Protein AF-A0A9D5XNF2-F1 (afdb_monomer_lite)

Radius of gyration: 24.92 Å; chains: 1; bounding box: 62×57×55 Å

Foldseek 3Di:
DDDDPDDFDQWDKDWDWDADPVRDIDTDIDTHHRDFLVRVQVVVLVVVLVVQVVVLVVVVVVVVVVVVVPPDDDDDPDDRDDRDDDDPVVSVVVLVVVLLVLLVLVCVLCVPPPPPPCSDSVVSSVVCRNPPCVSVVVVVVSVCVVVVVPDPPPPDDD

Secondary structure (DSSP, 8-state):
--------PPPEEEEEEEE-TTS-EEEEEEEEPP--HHHHHHHHHHHHHHHHHHHHHHHHHHHHHHHHH--SS-PPPPPPPPPP---HHHHHHHHHHHHHHHHHHHHHHGGGS---TT--HHHHHHHHHHSTTHHHHHHHHHHHHHTT---TT-S---

Structure (mmCIF, N/CA/C/O backbone):
data_AF-A0A9D5XNF2-F1
#
_entry.id   AF-A0A9D5XNF2-F1
#
loop_
_atom_site.group_PDB
_atom_site.id
_atom_site.type_symbol
_atom_site.label_atom_id
_atom_site.label_alt_id
_atom_site.label_comp_id
_atom_site.label_asym_id
_atom_site.label_entity_id
_atom_site.label_seq_id
_atom_site.pdbx_PDB_ins_code
_atom_site.Cartn_x
_atom_site.Cartn_y
_atom_site.Cartn_z
_atom_site.occupancy
_atom_site.B_iso_or_equiv
_atom_site.auth_seq_id
_atom_site.auth_comp_id
_atom_site.auth_asym_id
_atom_site.auth_atom_id
_atom_site.pdbx_PDB_model_num
ATOM 1 N N . MET A 1 1 ? -20.572 14.372 -12.232 1.00 41.44 1 MET A N 1
ATOM 2 C CA . MET A 1 1 ? -19.533 13.803 -13.150 1.00 41.44 1 MET A CA 1
ATOM 3 C C . MET A 1 1 ? -19.604 12.291 -12.980 1.00 41.44 1 MET A C 1
ATOM 5 O O . MET A 1 1 ? -19.252 11.824 -11.911 1.00 41.44 1 MET A O 1
ATOM 9 N N . LYS A 1 2 ? -20.154 11.537 -13.946 1.00 34.25 2 LYS A N 1
ATOM 10 C CA . LYS A 1 2 ? -20.474 10.108 -13.741 1.00 34.25 2 LYS A CA 1
ATOM 11 C C . LYS A 1 2 ? -19.208 9.282 -13.517 1.00 34.25 2 LYS A C 1
ATOM 13 O O . LYS A 1 2 ? -18.359 9.221 -14.409 1.00 34.25 2 LYS A O 1
ATOM 18 N N . LEU A 1 3 ? -19.116 8.620 -12.365 1.00 42.22 3 LEU A N 1
ATOM 19 C CA . LEU A 1 3 ? -18.112 7.588 -12.114 1.00 42.22 3 LEU A CA 1
ATOM 20 C C . LEU A 1 3 ? -18.419 6.414 -13.050 1.00 42.22 3 LEU A C 1
ATOM 22 O O . LEU A 1 3 ? -19.342 5.633 -12.829 1.00 42.22 3 LEU A O 1
ATOM 26 N N . THR A 1 4 ? -17.678 6.326 -14.153 1.00 49.31 4 THR A N 1
ATOM 27 C CA . THR A 1 4 ? -17.686 5.135 -15.003 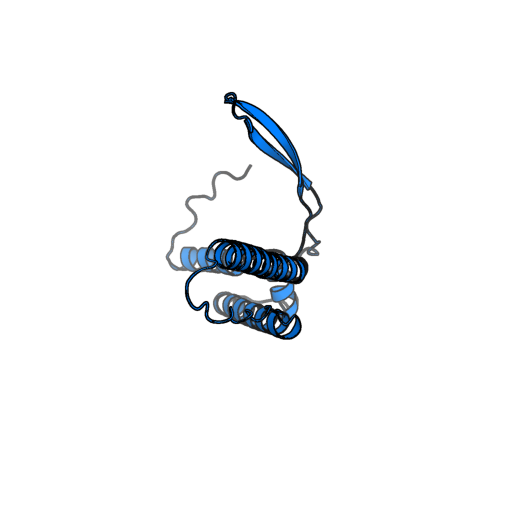1.00 49.31 4 THR A CA 1
ATOM 28 C C . THR A 1 4 ? -17.289 3.946 -14.137 1.00 49.31 4 THR A C 1
ATOM 30 O O . THR A 1 4 ? -16.375 4.052 -13.323 1.00 49.31 4 THR A O 1
ATOM 33 N N . THR A 1 5 ? -18.019 2.837 -14.267 1.00 51.19 5 THR A N 1
ATOM 34 C CA . THR A 1 5 ? -17.804 1.601 -13.505 1.00 51.19 5 THR A CA 1
ATOM 35 C C . THR A 1 5 ? -16.320 1.258 -13.445 1.00 51.19 5 THR A C 1
ATOM 37 O O . THR A 1 5 ? -15.719 0.901 -14.458 1.00 51.19 5 THR A O 1
ATOM 40 N N . LEU A 1 6 ? -15.737 1.407 -12.256 1.00 57.34 6 LEU A N 1
ATOM 41 C CA . LEU A 1 6 ? -14.328 1.159 -11.999 1.00 57.34 6 LEU A CA 1
ATOM 42 C C . LEU A 1 6 ? -14.085 -0.352 -12.044 1.00 57.34 6 LEU A C 1
ATOM 44 O O . LEU A 1 6 ? -14.524 -1.098 -11.171 1.00 57.34 6 LEU A O 1
ATOM 48 N N . THR A 1 7 ? -13.418 -0.818 -13.095 1.00 61.84 7 THR A N 1
ATOM 49 C CA . THR A 1 7 ? -13.057 -2.228 -13.256 1.00 61.84 7 THR A CA 1
ATOM 50 C C . THR A 1 7 ? -11.622 -2.467 -12.812 1.00 61.84 7 THR A C 1
ATOM 52 O O . THR A 1 7 ? -10.731 -1.679 -13.129 1.00 61.84 7 THR A O 1
ATOM 55 N N . LYS A 1 8 ? -11.388 -3.598 -12.135 1.00 66.19 8 LYS A N 1
ATOM 56 C CA . LYS A 1 8 ? -10.050 -4.098 -11.786 1.00 66.19 8 LYS A CA 1
ATOM 57 C C . LYS A 1 8 ? -9.097 -3.997 -12.996 1.00 66.19 8 LYS A C 1
ATOM 59 O O . LYS A 1 8 ? -9.521 -4.357 -14.097 1.00 66.19 8 LYS A O 1
ATOM 64 N N . PRO A 1 9 ? -7.826 -3.575 -12.813 1.00 66.94 9 PRO A N 1
ATOM 65 C CA . PRO A 1 9 ? -6.874 -3.525 -13.916 1.00 66.94 9 PRO A CA 1
ATOM 66 C C . PRO A 1 9 ? -6.754 -4.904 -14.572 1.00 66.94 9 PRO A C 1
ATOM 68 O O . PRO A 1 9 ? -6.591 -5.912 -13.878 1.00 66.94 9 PRO A O 1
ATOM 71 N N . ALA A 1 10 ? -6.856 -4.958 -15.899 1.00 75.31 10 ALA A N 1
ATOM 72 C CA . ALA A 1 10 ? -6.644 -6.194 -16.641 1.00 75.31 10 ALA A CA 1
ATOM 73 C C . ALA A 1 10 ? -5.173 -6.622 -16.550 1.00 75.31 10 ALA A C 1
ATOM 75 O O . ALA A 1 10 ? -4.277 -5.790 -16.405 1.00 75.31 10 ALA A O 1
ATOM 76 N N . ASN A 1 11 ? -4.918 -7.927 -16.652 1.00 84.31 11 ASN A N 1
ATOM 77 C CA . ASN A 1 11 ? -3.551 -8.415 -16.797 1.00 84.31 11 ASN A CA 1
ATOM 78 C C . ASN A 1 11 ? -2.990 -7.923 -18.133 1.00 84.31 11 ASN A C 1
ATOM 80 O O . ASN A 1 11 ? -3.687 -7.986 -19.147 1.00 84.31 11 ASN A O 1
ATOM 84 N N . PHE A 1 12 ? -1.739 -7.476 -18.144 1.00 80.25 12 PHE A N 1
ATOM 85 C CA . PHE A 1 12 ? -1.091 -6.995 -19.359 1.00 80.25 12 PHE A CA 1
ATOM 86 C C . PHE A 1 12 ? 0.331 -7.551 -19.479 1.00 80.25 12 PHE A C 1
ATOM 88 O O . PHE A 1 12 ? 1.005 -7.754 -18.465 1.00 80.25 12 PHE A O 1
ATOM 95 N N . PRO A 1 13 ? 0.798 -7.844 -20.703 1.00 80.94 13 PRO A N 1
ATOM 96 C CA . PRO A 1 13 ? 2.186 -8.213 -20.919 1.00 80.94 13 PRO A CA 1
ATOM 97 C C . PRO A 1 13 ? 3.084 -6.996 -20.665 1.00 80.94 13 PRO A C 1
ATOM 99 O O . PRO A 1 13 ? 2.799 -5.892 -21.126 1.00 80.94 13 PRO A O 1
ATOM 102 N N . LEU A 1 14 ? 4.167 -7.205 -19.925 1.00 85.81 14 LEU A N 1
ATOM 103 C CA . LEU A 1 14 ? 5.210 -6.224 -19.673 1.00 85.81 14 LEU A CA 1
ATOM 104 C C . LEU A 1 14 ? 6.536 -6.796 -20.158 1.00 85.81 14 LEU A C 1
ATOM 106 O O . LEU A 1 14 ? 6.993 -7.827 -19.674 1.00 85.81 14 LEU A O 1
ATOM 110 N N . GLU A 1 15 ? 7.168 -6.106 -21.092 1.00 86.81 15 GLU A N 1
ATOM 111 C CA . GLU A 1 15 ? 8.492 -6.464 -21.580 1.00 86.81 15 GLU A CA 1
ATOM 112 C C . GLU A 1 15 ? 9.535 -5.620 -20.857 1.00 86.81 15 GLU A C 1
ATOM 114 O O . GLU A 1 15 ? 9.531 -4.391 -20.950 1.00 86.81 15 GLU A O 1
ATOM 119 N N . ILE A 1 16 ? 10.426 -6.278 -20.114 1.00 84.50 16 ILE A N 1
ATOM 120 C CA . ILE A 1 16 ? 11.543 -5.603 -19.452 1.00 84.50 16 ILE A CA 1
ATOM 121 C C . ILE A 1 16 ? 12.795 -5.872 -20.270 1.00 84.50 16 ILE A C 1
ATOM 123 O O . ILE A 1 16 ? 13.205 -7.022 -20.447 1.00 84.50 16 ILE A O 1
ATOM 127 N N . LYS A 1 17 ? 13.406 -4.796 -20.760 1.00 86.25 17 LYS A N 1
ATOM 128 C CA . LYS A 1 17 ? 14.700 -4.854 -21.433 1.00 86.25 17 LYS A CA 1
ATOM 129 C C . LYS A 1 17 ? 15.806 -4.780 -20.394 1.00 86.25 17 LYS A C 1
ATOM 131 O O . LYS A 1 17 ? 15.809 -3.896 -19.538 1.00 86.25 17 LYS A O 1
ATOM 136 N N . THR A 1 18 ? 16.720 -5.735 -20.449 1.00 87.44 18 THR A N 1
ATOM 137 C CA . THR A 1 18 ? 17.858 -5.842 -19.534 1.00 87.44 18 THR A CA 1
ATOM 138 C C . THR A 1 18 ? 19.110 -6.160 -20.339 1.00 87.44 18 THR A C 1
ATOM 140 O O . THR A 1 18 ? 19.004 -6.650 -21.458 1.00 87.44 18 THR A O 1
ATOM 143 N N . HIS A 1 19 ? 20.293 -5.909 -19.787 1.00 89.62 19 HIS A N 1
ATOM 144 C CA . HIS A 1 19 ? 21.540 -6.351 -20.406 1.00 89.62 19 HIS A CA 1
ATOM 145 C C . HIS A 1 19 ? 22.057 -7.607 -19.706 1.00 89.62 19 HIS A C 1
ATOM 147 O O . HIS A 1 19 ? 22.029 -7.693 -18.475 1.00 89.62 19 HIS A O 1
ATOM 153 N N . ASN A 1 20 ? 22.529 -8.582 -20.482 1.00 85.56 20 ASN A N 1
ATOM 154 C CA . ASN A 1 20 ? 23.242 -9.734 -19.936 1.00 85.56 20 ASN A CA 1
ATOM 155 C C . ASN A 1 20 ? 24.668 -9.329 -19.491 1.00 85.56 20 ASN A C 1
ATOM 157 O O . ASN A 1 20 ? 25.129 -8.214 -19.736 1.00 85.56 20 ASN A O 1
ATOM 161 N N . LEU A 1 21 ? 25.400 -10.249 -18.853 1.00 86.12 21 LEU A N 1
ATOM 162 C CA . LEU A 1 21 ? 26.787 -10.008 -18.417 1.00 86.12 21 LEU A CA 1
ATOM 163 C C . LEU A 1 21 ? 27.771 -9.771 -19.581 1.00 86.12 21 LEU A C 1
ATOM 165 O O . LEU A 1 21 ? 28.879 -9.294 -19.353 1.00 86.12 21 LEU A O 1
ATOM 169 N N . SER A 1 22 ? 27.372 -10.100 -20.810 1.00 85.25 22 SER A N 1
ATOM 170 C CA . SER A 1 22 ? 28.129 -9.875 -22.045 1.00 85.25 22 SER A CA 1
ATOM 171 C C . SER A 1 22 ? 27.818 -8.521 -22.702 1.00 85.25 22 SER A C 1
ATOM 173 O O . SER A 1 22 ? 28.497 -8.151 -23.654 1.00 85.25 22 SER A O 1
ATOM 175 N N . GLY A 1 23 ? 26.847 -7.762 -22.175 1.00 82.25 23 GLY A N 1
ATOM 176 C CA . GLY A 1 23 ? 26.417 -6.459 -22.689 1.00 82.25 23 GLY A CA 1
ATOM 177 C C . GLY A 1 23 ? 25.272 -6.508 -23.707 1.00 82.25 23 GLY A C 1
ATOM 178 O O . GLY A 1 23 ? 24.760 -5.453 -24.083 1.00 82.25 23 GLY A O 1
ATOM 179 N N . ASP A 1 24 ? 24.819 -7.694 -24.117 1.00 89.00 24 ASP A N 1
ATOM 180 C CA . ASP A 1 24 ? 23.724 -7.832 -25.078 1.00 89.00 24 ASP A CA 1
ATOM 181 C C . ASP A 1 24 ? 22.381 -7.497 -24.428 1.00 89.00 24 ASP A C 1
ATOM 183 O O . ASP A 1 24 ? 22.105 -7.879 -23.286 1.00 89.00 24 ASP A O 1
ATOM 187 N N . GLU A 1 25 ? 21.526 -6.801 -25.173 1.00 88.44 25 GLU A N 1
ATOM 188 C CA . GLU A 1 25 ? 20.171 -6.462 -24.745 1.00 88.44 25 GLU A CA 1
ATOM 189 C C . GLU A 1 25 ? 19.251 -7.685 -24.882 1.00 88.44 25 GLU A C 1
ATOM 191 O O . GLU A 1 25 ? 19.039 -8.226 -25.967 1.00 88.44 25 GLU A O 1
ATOM 196 N N . VAL A 1 26 ? 18.689 -8.124 -23.760 1.00 87.00 26 VAL A N 1
ATOM 197 C CA . VAL A 1 26 ? 17.744 -9.234 -23.660 1.00 87.00 26 VAL A CA 1
ATOM 198 C C . VAL A 1 26 ? 16.405 -8.694 -23.177 1.00 87.00 26 VAL A C 1
ATOM 200 O O . VAL A 1 26 ? 16.312 -8.036 -22.138 1.00 87.00 26 VAL A O 1
ATOM 203 N N . THR A 1 27 ? 15.348 -9.002 -23.926 1.00 88.00 27 THR A N 1
ATOM 204 C CA . THR A 1 27 ? 13.970 -8.679 -23.541 1.00 88.00 27 THR A CA 1
ATOM 205 C C . THR A 1 27 ? 13.349 -9.877 -22.837 1.00 88.00 27 THR A C 1
ATOM 207 O O . THR A 1 27 ? 13.300 -10.972 -23.396 1.00 88.00 27 THR A O 1
ATOM 210 N N . ILE A 1 28 ? 12.875 -9.673 -21.609 1.00 84.69 28 ILE A N 1
ATOM 211 C CA . ILE A 1 28 ? 12.215 -10.707 -20.811 1.00 84.69 28 ILE A CA 1
ATOM 212 C C . ILE A 1 28 ? 10.719 -10.369 -20.728 1.00 84.69 28 ILE A C 1
ATOM 214 O O . ILE A 1 28 ? 10.373 -9.306 -20.199 1.00 84.69 28 ILE A O 1
ATOM 218 N N . PRO A 1 29 ? 9.825 -11.236 -21.241 1.00 82.69 29 PRO A N 1
ATOM 219 C CA . PRO A 1 29 ? 8.390 -11.022 -21.152 1.00 82.69 29 PRO A CA 1
ATOM 220 C C . PRO A 1 29 ? 7.864 -11.444 -19.776 1.00 82.69 29 PRO A C 1
ATOM 222 O O . PRO A 1 29 ? 8.069 -12.569 -19.319 1.00 82.69 29 PRO A O 1
ATOM 225 N N . PHE A 1 30 ? 7.127 -10.547 -19.136 1.00 83.88 30 PHE A N 1
ATOM 226 C CA . PHE A 1 30 ? 6.387 -10.787 -17.905 1.00 83.88 30 PHE A CA 1
ATOM 227 C C . PHE A 1 30 ? 4.894 -10.605 -18.163 1.00 83.88 30 PHE A C 1
ATOM 229 O O . PHE A 1 30 ? 4.486 -9.804 -18.997 1.00 83.88 30 PHE A O 1
ATOM 236 N N . ILE A 1 31 ? 4.057 -11.314 -17.411 1.00 83.06 31 ILE A N 1
ATOM 237 C CA . ILE A 1 31 ? 2.624 -11.017 -17.349 1.00 83.06 31 ILE A CA 1
ATOM 238 C C . ILE A 1 31 ? 2.395 -10.244 -16.055 1.00 83.06 31 ILE A C 1
ATOM 240 O O . ILE A 1 31 ? 2.458 -10.814 -14.963 1.00 83.06 31 ILE A O 1
ATOM 244 N N . ALA A 1 32 ? 2.150 -8.941 -16.173 1.00 80.56 32 ALA A N 1
ATOM 245 C CA . ALA A 1 32 ? 1.755 -8.119 -15.045 1.00 80.56 32 ALA A CA 1
ATOM 246 C C . ALA A 1 32 ? 0.311 -8.467 -14.666 1.00 80.56 32 ALA A C 1
ATOM 248 O O . ALA A 1 32 ? -0.604 -8.406 -15.490 1.00 80.56 32 ALA A O 1
ATOM 249 N N . ILE A 1 33 ? 0.110 -8.863 -13.410 1.00 79.56 33 ILE A N 1
ATOM 250 C CA . ILE A 1 33 ? -1.209 -9.213 -12.885 1.00 79.56 33 ILE A CA 1
ATOM 251 C C . ILE A 1 33 ? -1.807 -7.964 -12.245 1.00 79.56 33 ILE A C 1
ATOM 253 O O . ILE A 1 33 ? -1.272 -7.466 -11.252 1.00 79.56 33 ILE A O 1
ATOM 257 N N . GLY A 1 34 ? -2.932 -7.487 -12.774 1.00 69.88 34 GLY A N 1
ATOM 258 C CA . GLY A 1 34 ? -3.669 -6.388 -12.163 1.00 69.88 34 GLY A CA 1
ATOM 259 C C . GLY A 1 34 ? -4.236 -6.831 -10.816 1.00 69.88 34 GLY A C 1
ATOM 260 O O . GLY A 1 34 ? -5.014 -7.781 -10.736 1.00 69.88 34 GLY A O 1
ATOM 261 N N . ARG A 1 35 ? -3.814 -6.186 -9.730 1.00 75.62 35 ARG A N 1
ATOM 262 C CA . ARG A 1 35 ? -4.223 -6.495 -8.352 1.00 75.62 35 ARG A CA 1
ATOM 263 C C . ARG A 1 35 ? -4.516 -5.196 -7.623 1.00 75.62 35 ARG A C 1
ATOM 265 O O . ARG A 1 35 ? -3.791 -4.222 -7.799 1.00 75.62 35 ARG A O 1
ATOM 272 N N . THR A 1 36 ? -5.562 -5.197 -6.807 1.00 77.50 36 THR A N 1
ATOM 273 C CA . THR A 1 36 ? -5.885 -4.050 -5.946 1.00 77.50 36 THR A CA 1
ATOM 274 C C . THR A 1 36 ? -4.961 -4.011 -4.729 1.00 77.50 36 THR A C 1
ATOM 276 O O . THR A 1 36 ? -4.290 -4.998 -4.411 1.00 77.50 36 THR A O 1
ATOM 279 N N . LEU A 1 37 ? -4.948 -2.897 -3.995 1.00 73.81 37 LEU A N 1
ATOM 280 C CA . LEU A 1 37 ? -4.166 -2.780 -2.761 1.00 73.81 37 LEU A CA 1
ATOM 281 C C . LEU A 1 37 ? -4.571 -3.842 -1.716 1.00 73.81 37 LEU A C 1
ATOM 283 O O . LEU A 1 37 ? -3.715 -4.417 -1.045 1.00 73.81 37 LEU A O 1
ATOM 287 N N . ARG A 1 38 ? -5.867 -4.180 -1.646 1.00 75.88 38 ARG A N 1
ATOM 288 C CA . ARG A 1 38 ? -6.401 -5.269 -0.805 1.00 75.88 38 ARG A CA 1
ATOM 289 C C . ARG A 1 38 ? -5.905 -6.654 -1.243 1.00 75.88 38 ARG A C 1
ATOM 291 O O . ARG A 1 38 ? -5.643 -7.492 -0.387 1.00 75.88 38 ARG A O 1
ATOM 298 N N . ASP A 1 39 ? -5.706 -6.882 -2.543 1.00 77.94 39 ASP A N 1
ATOM 299 C CA . ASP A 1 39 ? -5.172 -8.151 -3.068 1.00 77.94 39 ASP A CA 1
ATOM 300 C C . ASP A 1 39 ? -3.669 -8.325 -2.770 1.00 77.94 39 ASP A C 1
ATOM 302 O O . ASP A 1 39 ? -3.183 -9.450 -2.624 1.00 77.94 39 ASP A O 1
ATOM 306 N N . TRP A 1 40 ? -2.912 -7.223 -2.736 1.00 75.88 40 TRP A N 1
ATOM 307 C CA . TRP A 1 40 ? -1.456 -7.232 -2.550 1.00 75.88 40 TRP A CA 1
ATOM 308 C C . TRP A 1 40 ? -1.033 -7.504 -1.109 1.00 75.88 40 TRP A C 1
ATOM 310 O O . TRP A 1 40 ? -0.035 -8.187 -0.876 1.00 75.88 40 TRP A O 1
ATOM 320 N N . MET A 1 41 ? -1.785 -6.985 -0.143 1.00 73.69 41 MET A N 1
ATOM 321 C CA . MET A 1 41 ? -1.368 -6.924 1.257 1.00 73.69 41 MET A CA 1
ATOM 322 C C . MET A 1 41 ? -1.156 -8.314 1.897 1.00 73.69 41 MET A C 1
ATOM 324 O O . MET A 1 41 ? -0.067 -8.567 2.419 1.00 73.69 41 MET A O 1
ATOM 328 N N . PRO A 1 42 ? -2.080 -9.290 1.757 1.00 77.25 42 PRO A N 1
ATOM 329 C CA . PRO A 1 42 ? -1.871 -10.634 2.303 1.00 77.25 42 PRO A CA 1
ATOM 330 C C . PRO A 1 42 ? -0.658 -11.352 1.696 1.00 77.25 42 PRO A C 1
ATOM 332 O O . PRO A 1 42 ? -0.012 -12.164 2.355 1.00 77.25 42 PRO A O 1
ATOM 335 N N . ILE A 1 43 ? -0.340 -11.068 0.430 1.00 78.25 43 ILE A N 1
ATOM 336 C CA . ILE A 1 43 ? 0.801 -11.669 -0.272 1.00 78.25 43 ILE A CA 1
ATOM 337 C C . ILE A 1 43 ? 2.105 -11.023 0.186 1.00 78.25 43 ILE A C 1
ATOM 339 O O . ILE A 1 43 ? 3.081 -11.728 0.440 1.00 78.25 43 ILE A O 1
ATOM 343 N N . ALA A 1 44 ? 2.116 -9.696 0.320 1.00 72.19 44 ALA A N 1
ATOM 344 C CA . ALA A 1 44 ? 3.262 -8.951 0.815 1.00 72.19 44 ALA A CA 1
ATOM 345 C C . ALA A 1 44 ? 3.631 -9.383 2.241 1.00 72.19 44 ALA A C 1
ATOM 347 O O . ALA A 1 44 ? 4.796 -9.678 2.496 1.00 72.19 44 ALA A O 1
ATOM 348 N N . LEU A 1 45 ? 2.648 -9.520 3.138 1.00 73.81 45 LEU A N 1
ATOM 349 C CA . LEU A 1 45 ? 2.886 -9.996 4.504 1.00 73.81 45 LEU A CA 1
ATOM 350 C C . LEU A 1 45 ? 3.458 -11.409 4.538 1.00 73.81 45 LEU A C 1
ATOM 352 O O . LEU A 1 45 ? 4.463 -11.630 5.205 1.00 73.81 45 LEU A O 1
ATOM 356 N N . LYS A 1 46 ? 2.881 -12.343 3.771 1.00 77.88 46 LYS A N 1
ATOM 357 C CA . LYS A 1 46 ? 3.409 -13.713 3.667 1.00 77.88 46 LYS A CA 1
ATOM 358 C C . LYS A 1 46 ? 4.846 -13.736 3.156 1.00 77.88 46 LYS A C 1
ATOM 360 O O . LYS A 1 46 ? 5.646 -14.543 3.616 1.00 77.88 46 LYS A O 1
ATOM 365 N N . ARG A 1 47 ? 5.184 -12.855 2.210 1.00 74.94 47 ARG A N 1
ATOM 366 C CA . ARG A 1 47 ? 6.550 -12.730 1.691 1.00 74.94 47 ARG A CA 1
ATOM 367 C C . ARG A 1 47 ? 7.509 -12.186 2.749 1.00 74.94 47 ARG A C 1
ATOM 369 O O . ARG A 1 47 ? 8.581 -12.752 2.912 1.00 74.94 47 ARG A O 1
ATOM 376 N N . ILE A 1 48 ? 7.120 -11.134 3.470 1.00 74.00 48 ILE A N 1
ATOM 377 C CA . ILE A 1 48 ? 7.924 -10.546 4.553 1.00 74.00 48 ILE A CA 1
ATOM 378 C C . ILE A 1 48 ? 8.132 -11.563 5.679 1.00 74.00 48 ILE A C 1
ATOM 380 O O . ILE A 1 48 ? 9.246 -11.713 6.171 1.00 74.00 48 ILE A O 1
ATOM 384 N N . GLU A 1 49 ? 7.080 -12.289 6.059 1.00 75.88 49 GLU A N 1
ATOM 385 C CA . GLU A 1 49 ? 7.147 -13.356 7.058 1.00 75.88 49 GLU A CA 1
ATOM 386 C C . GLU A 1 49 ? 8.098 -14.475 6.618 1.00 75.88 49 GLU A C 1
ATOM 388 O O . GLU A 1 49 ? 8.968 -14.888 7.387 1.00 75.88 49 GLU A O 1
ATOM 393 N N . ALA A 1 50 ? 7.965 -14.945 5.374 1.00 78.12 50 ALA A N 1
ATOM 394 C CA . ALA A 1 50 ? 8.835 -15.976 4.821 1.00 78.12 50 ALA A CA 1
ATOM 395 C C . ALA A 1 50 ? 10.301 -15.521 4.789 1.00 78.12 50 ALA A C 1
ATOM 397 O O . ALA A 1 50 ? 11.170 -16.240 5.272 1.00 78.12 50 ALA A O 1
ATOM 398 N N . GLU A 1 51 ? 10.570 -14.310 4.297 1.00 76.50 51 GLU A N 1
ATOM 399 C CA . GLU A 1 51 ? 11.924 -13.760 4.209 1.00 76.50 51 GLU A CA 1
ATOM 400 C C . GLU A 1 51 ? 12.550 -13.541 5.596 1.00 76.50 51 GLU A C 1
ATOM 402 O O . GLU A 1 51 ? 13.719 -13.863 5.815 1.00 76.50 51 GLU A O 1
ATOM 407 N N . ALA A 1 52 ? 11.778 -13.038 6.564 1.00 75.31 52 ALA A N 1
ATOM 408 C CA . ALA A 1 52 ? 12.247 -12.862 7.936 1.00 75.31 52 ALA A CA 1
ATOM 409 C C . ALA A 1 52 ? 12.602 -14.208 8.584 1.00 75.31 52 ALA A C 1
ATOM 411 O O . ALA A 1 52 ? 13.659 -14.337 9.204 1.00 75.31 52 ALA A O 1
ATOM 412 N N . ASN A 1 53 ? 11.756 -15.225 8.404 1.00 79.19 53 ASN A N 1
ATOM 413 C CA . ASN A 1 53 ? 11.998 -16.557 8.950 1.00 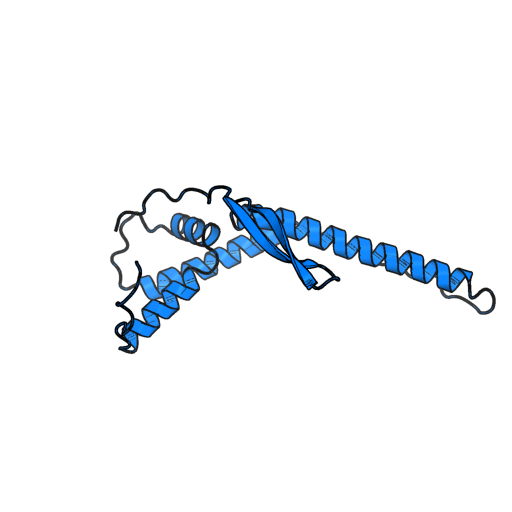79.19 53 ASN A CA 1
ATOM 414 C C . ASN A 1 53 ? 13.161 -17.277 8.246 1.00 79.19 53 ASN A C 1
ATOM 416 O O . ASN A 1 53 ? 13.947 -17.945 8.913 1.00 79.19 53 ASN A O 1
ATOM 420 N N . GLU A 1 54 ? 13.340 -17.090 6.937 1.00 78.25 54 GLU A N 1
ATOM 421 C CA . GLU A 1 54 ? 14.484 -17.636 6.201 1.00 78.25 54 GLU A CA 1
ATOM 422 C C . GLU A 1 54 ? 15.808 -17.017 6.672 1.00 78.25 54 GLU A C 1
ATOM 424 O O . GLU A 1 54 ? 16.775 -17.735 6.934 1.00 78.25 54 GLU A O 1
ATOM 429 N N . ARG A 1 55 ? 15.848 -15.693 6.876 1.00 74.62 55 ARG A N 1
ATOM 430 C CA . ARG A 1 55 ? 17.021 -15.010 7.449 1.00 74.62 55 ARG A CA 1
ATOM 431 C C . ARG A 1 55 ? 17.356 -15.530 8.848 1.00 74.62 55 ARG A C 1
ATOM 433 O O . ARG A 1 55 ? 18.535 -15.705 9.166 1.00 74.62 55 ARG A O 1
ATOM 440 N N . LEU A 1 56 ? 16.340 -15.806 9.668 1.00 75.56 56 LEU A N 1
ATOM 441 C CA . LEU A 1 56 ? 16.529 -16.421 10.982 1.00 75.56 56 LEU A CA 1
ATOM 442 C C . LEU A 1 56 ? 17.108 -17.834 10.857 1.00 75.56 56 LEU A C 1
ATOM 444 O O . LEU A 1 56 ? 18.120 -18.118 11.494 1.00 75.56 56 LEU A O 1
ATOM 448 N N . ASP A 1 57 ? 16.555 -18.682 9.990 1.00 75.69 57 ASP A N 1
ATOM 449 C CA . ASP A 1 57 ? 17.050 -20.047 9.782 1.00 75.69 57 ASP A CA 1
ATOM 450 C C . ASP A 1 57 ? 18.507 -20.061 9.268 1.00 75.69 57 ASP A C 1
ATOM 452 O O . ASP A 1 57 ? 19.314 -20.885 9.709 1.00 75.69 57 ASP A O 1
ATOM 456 N N . VAL A 1 58 ? 18.882 -19.130 8.378 1.00 76.44 58 VAL A N 1
ATOM 457 C CA . VAL A 1 58 ? 20.278 -18.942 7.937 1.00 76.44 58 VAL A CA 1
ATOM 458 C C . VAL A 1 58 ? 21.159 -18.529 9.113 1.00 76.44 58 VAL A C 1
ATOM 460 O O . VAL A 1 58 ? 22.204 -19.139 9.329 1.00 76.44 58 VAL A O 1
ATOM 463 N N . SER A 1 59 ? 20.732 -17.551 9.916 1.00 73.94 59 SER A N 1
ATOM 464 C CA . SER A 1 59 ? 21.501 -17.099 11.081 1.00 73.94 59 SER A CA 1
ATOM 465 C C . SER A 1 59 ? 21.711 -18.211 12.116 1.00 73.94 59 SER A C 1
ATOM 467 O O . SER A 1 59 ? 22.820 -18.371 12.623 1.00 73.94 59 SER A O 1
ATOM 469 N N . GLU A 1 60 ? 20.695 -19.044 12.367 1.00 75.75 60 GLU A N 1
ATOM 470 C CA . GLU A 1 60 ? 20.798 -20.184 13.278 1.00 75.75 60 GLU A CA 1
ATOM 471 C C . GLU A 1 60 ? 21.735 -21.269 12.737 1.00 75.75 60 GLU A C 1
ATOM 473 O O . GLU A 1 60 ? 22.494 -21.867 13.504 1.00 75.75 60 GLU A O 1
ATOM 478 N N . LYS A 1 61 ? 21.707 -21.541 11.424 1.00 78.88 61 LYS A N 1
ATOM 479 C CA . LYS A 1 61 ? 22.644 -22.479 10.784 1.00 78.88 61 LYS A CA 1
ATOM 480 C C . LYS A 1 61 ? 24.081 -21.971 10.872 1.00 78.88 61 LYS A C 1
ATOM 482 O O . LYS A 1 61 ? 24.963 -22.745 11.235 1.00 78.88 61 LYS A O 1
ATOM 487 N N . THR A 1 62 ? 24.305 -20.686 10.612 1.00 73.56 62 THR A N 1
ATOM 488 C CA . THR A 1 62 ? 25.628 -20.057 10.707 1.00 73.56 62 THR A CA 1
ATOM 489 C C . THR A 1 62 ? 26.147 -20.069 12.145 1.00 73.56 62 THR A C 1
ATOM 491 O O . THR A 1 62 ? 27.281 -20.475 12.372 1.00 73.56 62 THR A O 1
ATOM 494 N N . GLN A 1 63 ? 25.315 -19.732 13.137 1.00 74.75 63 GLN A N 1
ATOM 495 C CA . GLN A 1 63 ? 25.695 -19.802 14.555 1.00 74.75 63 GLN A CA 1
ATOM 496 C C . GLN A 1 63 ? 26.025 -21.229 15.005 1.00 74.75 63 GLN A C 1
ATOM 498 O O . GLN A 1 63 ? 26.993 -21.432 15.730 1.00 74.75 63 GLN A O 1
ATOM 503 N N . LYS A 1 64 ? 25.261 -22.234 14.556 1.00 72.31 64 LYS A N 1
ATOM 504 C CA . LYS A 1 64 ? 25.565 -23.645 14.844 1.00 72.31 64 LYS A CA 1
ATOM 505 C C . LYS A 1 64 ? 26.859 -24.107 14.179 1.00 72.31 64 LYS A C 1
ATOM 507 O O . LYS A 1 64 ? 27.594 -24.867 14.794 1.00 72.31 64 LYS A O 1
ATOM 512 N N . ALA A 1 65 ? 27.140 -23.660 12.955 1.00 72.50 65 ALA A N 1
ATOM 513 C CA . ALA A 1 65 ? 28.384 -23.980 12.259 1.00 72.50 65 ALA A CA 1
ATOM 514 C C . ALA A 1 65 ? 29.604 -23.335 12.939 1.00 72.50 65 ALA A C 1
ATOM 516 O O . ALA A 1 65 ? 30.621 -24.001 13.095 1.00 72.50 65 ALA A O 1
ATOM 517 N N . ILE A 1 66 ? 29.481 -22.086 13.403 1.00 69.88 66 ILE A N 1
ATOM 518 C CA . ILE A 1 66 ? 30.523 -21.390 14.175 1.00 69.88 66 ILE A CA 1
ATOM 519 C C . ILE A 1 66 ? 30.754 -22.097 15.518 1.00 69.88 66 ILE A C 1
ATOM 521 O O . ILE A 1 66 ? 31.881 -22.465 15.823 1.00 69.88 66 ILE A O 1
ATOM 525 N N . ALA A 1 67 ? 29.690 -22.401 16.269 1.00 65.75 67 ALA A N 1
ATOM 526 C CA . ALA A 1 67 ? 29.799 -23.114 17.546 1.00 65.75 67 ALA A CA 1
ATOM 527 C C . ALA A 1 67 ? 30.353 -24.546 17.402 1.00 65.75 67 ALA A C 1
ATOM 529 O O . ALA A 1 67 ? 30.988 -25.057 18.318 1.00 65.75 67 ALA A O 1
ATOM 530 N N . ALA A 1 68 ? 30.117 -25.208 16.264 1.00 65.25 68 ALA A N 1
ATOM 531 C CA . ALA A 1 68 ? 30.693 -26.520 15.964 1.00 65.25 68 ALA A CA 1
ATOM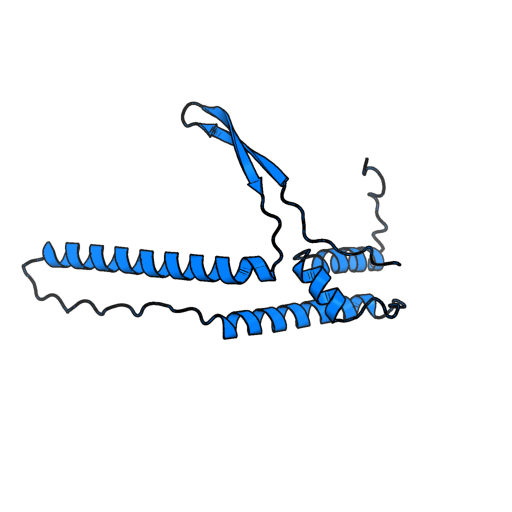 532 C C . ALA A 1 68 ? 32.159 -26.446 15.498 1.00 65.25 68 ALA A C 1
ATOM 534 O O . ALA A 1 68 ? 32.867 -27.444 15.595 1.00 65.25 68 ALA A O 1
ATOM 535 N N . ALA A 1 69 ? 32.608 -25.294 14.988 1.00 62.75 69 ALA A N 1
ATOM 536 C CA . ALA A 1 69 ? 34.001 -25.044 14.621 1.00 62.75 69 ALA A CA 1
ATOM 537 C C . ALA A 1 69 ? 34.848 -24.569 15.821 1.00 62.75 69 ALA A C 1
ATOM 539 O O . ALA A 1 69 ? 36.047 -24.829 15.861 1.00 62.75 69 ALA A O 1
ATOM 540 N N . GLU A 1 70 ? 34.230 -23.921 16.813 1.00 61.31 70 GLU A N 1
ATOM 541 C CA . GLU A 1 70 ? 34.857 -23.459 18.060 1.00 61.31 70 GLU A CA 1
ATOM 542 C C . GLU A 1 70 ? 34.721 -24.499 19.192 1.00 61.31 70 GLU A C 1
ATOM 544 O O . GLU A 1 70 ? 34.137 -24.247 20.245 1.00 61.31 70 GLU A O 1
ATOM 549 N N . THR A 1 71 ? 35.260 -25.705 19.009 1.00 53.03 71 THR A N 1
ATOM 550 C CA . THR A 1 71 ? 35.284 -26.739 20.062 1.00 53.03 71 THR A CA 1
ATOM 551 C C . THR A 1 71 ? 36.468 -26.596 21.021 1.00 53.03 71 THR A C 1
ATOM 553 O O . THR A 1 71 ? 37.157 -27.580 21.238 1.00 53.03 71 THR A O 1
ATOM 556 N N . ASP A 1 72 ? 36.714 -25.404 21.578 1.00 51.28 72 ASP A N 1
ATOM 557 C CA . ASP A 1 72 ? 37.548 -25.219 22.786 1.00 51.28 72 ASP A CA 1
ATOM 558 C C . ASP A 1 72 ? 37.440 -23.782 23.346 1.00 51.28 72 ASP A C 1
ATOM 560 O O . ASP A 1 72 ? 38.383 -23.002 23.292 1.00 51.28 72 ASP A O 1
ATOM 564 N N . ALA A 1 73 ? 36.264 -23.407 23.866 1.00 46.12 73 ALA A N 1
ATOM 565 C CA . ALA A 1 73 ? 36.098 -22.531 25.043 1.00 46.12 73 ALA A CA 1
ATOM 566 C C . ALA A 1 73 ? 34.609 -22.203 25.266 1.00 46.12 73 ALA A C 1
ATOM 568 O O . ALA A 1 73 ? 34.025 -21.395 24.557 1.00 46.12 73 ALA A O 1
ATOM 569 N N . ALA A 1 74 ? 34.008 -22.831 26.283 1.00 54.44 74 ALA A N 1
ATOM 570 C CA . ALA A 1 74 ? 32.793 -22.403 26.994 1.00 54.44 74 ALA A CA 1
ATOM 571 C C . ALA A 1 74 ? 31.719 -21.641 26.172 1.00 54.44 74 ALA A C 1
ATOM 573 O O . ALA A 1 74 ? 31.442 -20.472 26.438 1.00 54.44 74 ALA A O 1
ATOM 574 N N . SER A 1 75 ? 31.061 -22.299 25.211 1.00 49.50 75 SER A N 1
ATOM 575 C CA . SER A 1 75 ? 29.993 -21.651 24.438 1.00 49.50 75 SER A CA 1
ATOM 576 C C . SER A 1 75 ? 28.690 -21.543 25.246 1.00 49.50 75 SER A C 1
ATOM 578 O O . SER A 1 75 ? 28.053 -22.551 25.579 1.00 49.50 75 SER A O 1
ATOM 580 N N . GLU A 1 76 ? 28.257 -20.315 25.517 1.00 55.66 76 GLU A N 1
ATOM 581 C CA . GLU A 1 76 ? 26.900 -19.975 25.944 1.00 55.66 76 GLU A CA 1
ATOM 582 C C . GLU A 1 76 ? 25.886 -20.546 24.928 1.00 55.66 76 GLU A C 1
ATOM 584 O O . GLU A 1 76 ? 26.035 -20.363 23.720 1.00 55.66 76 GLU A O 1
ATOM 589 N N . LYS A 1 77 ? 24.860 -21.284 25.383 1.00 55.41 77 LYS A N 1
ATOM 590 C CA . LYS A 1 77 ? 23.858 -21.873 24.472 1.00 55.41 77 LYS A CA 1
ATOM 591 C C . LYS A 1 77 ? 23.206 -20.761 23.631 1.00 55.41 77 LYS A C 1
ATOM 593 O O . LYS A 1 77 ? 22.661 -19.828 24.228 1.00 55.41 77 LYS A O 1
ATOM 598 N N . PRO A 1 78 ? 23.166 -20.868 22.288 1.00 54.66 78 PRO A N 1
ATOM 599 C CA . PRO A 1 78 ? 22.554 -19.840 21.456 1.00 54.66 78 PRO A CA 1
ATOM 600 C C . PRO A 1 78 ? 21.066 -19.713 21.804 1.00 54.66 78 PRO A C 1
ATOM 602 O O . PRO A 1 78 ? 20.303 -20.686 21.746 1.00 54.66 78 PRO A O 1
ATOM 605 N N . LYS A 1 79 ? 20.649 -18.508 22.211 1.00 60.44 79 LYS A N 1
ATOM 606 C CA . LYS A 1 79 ? 19.239 -18.181 22.453 1.00 60.44 79 LYS A CA 1
ATOM 607 C C . LYS A 1 79 ? 18.493 -18.294 21.125 1.00 60.44 79 LYS A C 1
ATOM 609 O O . LYS A 1 79 ? 18.772 -17.536 20.202 1.00 60.44 79 LYS A O 1
ATOM 614 N N . LYS A 1 80 ? 17.534 -19.221 21.039 1.00 58.41 80 LYS A N 1
ATOM 615 C CA . LYS A 1 80 ? 16.654 -19.342 19.868 1.00 58.41 80 LYS A CA 1
ATOM 616 C C . LYS A 1 80 ? 15.894 -18.033 19.664 1.00 58.41 80 LYS A C 1
ATOM 618 O O . LYS A 1 80 ? 15.203 -17.576 20.580 1.00 58.41 80 LYS A O 1
ATOM 623 N N . ALA A 1 81 ? 16.022 -17.447 18.479 1.00 60.91 81 ALA A N 1
ATOM 624 C CA . ALA A 1 81 ? 15.247 -16.276 18.105 1.00 60.91 81 ALA A CA 1
ATOM 625 C C . ALA A 1 81 ? 13.769 -16.670 17.965 1.00 60.91 81 ALA A C 1
ATOM 627 O O . ALA A 1 81 ? 13.437 -17.754 17.481 1.00 60.91 81 ALA A O 1
ATOM 628 N N . LYS A 1 82 ? 12.857 -15.806 18.420 1.00 70.44 82 LYS A N 1
ATOM 629 C CA . LYS A 1 82 ? 11.421 -16.037 18.232 1.00 70.44 82 LYS A CA 1
ATOM 630 C C . LYS A 1 82 ? 11.058 -15.755 16.776 1.00 70.44 82 LYS A C 1
ATOM 632 O O . LYS A 1 82 ? 11.369 -14.681 16.268 1.00 70.44 82 LYS A O 1
ATOM 637 N N . ARG A 1 83 ? 10.381 -16.713 16.139 1.00 69.38 83 ARG A N 1
ATOM 638 C CA . ARG A 1 83 ? 9.794 -16.537 14.806 1.00 69.38 83 ARG A CA 1
ATOM 639 C C . ARG A 1 83 ? 8.755 -15.424 14.843 1.00 69.38 83 ARG A C 1
ATOM 641 O O . ARG A 1 83 ? 8.020 -15.299 15.824 1.00 69.38 83 ARG A O 1
ATOM 648 N N . ILE A 1 84 ? 8.716 -14.627 13.783 1.00 68.06 84 ILE A N 1
ATOM 649 C CA . ILE A 1 84 ? 7.739 -13.551 13.637 1.00 68.06 84 ILE A CA 1
ATOM 650 C C . ILE A 1 84 ? 6.522 -14.139 12.924 1.00 68.06 84 ILE A C 1
ATOM 652 O O . ILE A 1 84 ? 6.665 -14.678 11.831 1.00 68.06 84 ILE A O 1
ATOM 656 N N . SER A 1 85 ? 5.346 -14.029 13.542 1.00 66.81 85 SER A N 1
ATOM 657 C CA . SER A 1 85 ? 4.048 -14.213 12.886 1.00 66.81 85 SER A CA 1
ATOM 658 C C . SER A 1 85 ? 3.383 -12.844 12.775 1.00 66.81 85 SER A C 1
ATOM 660 O O . SER A 1 85 ? 3.098 -12.220 13.799 1.00 66.81 85 SER A O 1
ATOM 662 N N . LEU A 1 86 ? 3.172 -12.354 11.554 1.00 68.38 86 LEU A N 1
ATOM 663 C CA . LEU A 1 86 ? 2.417 -11.120 11.325 1.00 68.38 86 LEU A CA 1
ATOM 664 C C . LEU A 1 86 ? 0.922 -11.436 11.424 1.00 68.38 86 LEU A C 1
ATOM 666 O O . LEU A 1 86 ? 0.422 -12.271 10.672 1.00 68.38 86 LEU A O 1
ATOM 670 N N . ASP A 1 87 ? 0.210 -10.782 12.346 1.00 77.31 87 ASP A N 1
ATOM 671 C CA . ASP A 1 87 ? -1.239 -10.950 12.454 1.00 77.31 87 ASP A CA 1
ATOM 672 C C . ASP A 1 87 ? -1.941 -10.238 11.288 1.00 77.31 87 ASP A C 1
ATOM 674 O O . ASP A 1 87 ? -1.879 -9.016 11.124 1.00 77.31 87 ASP A O 1
ATOM 678 N N . LEU A 1 88 ? -2.610 -11.034 10.453 1.00 71.50 88 LEU A N 1
ATOM 679 C CA . LEU A 1 88 ? -3.383 -10.567 9.307 1.00 71.50 88 LEU A CA 1
ATOM 680 C C . LEU A 1 88 ? -4.549 -9.662 9.728 1.00 71.50 88 LEU A C 1
ATOM 682 O O . LEU A 1 88 ? -4.912 -8.769 8.963 1.00 71.50 88 LEU A O 1
ATOM 686 N N . ALA A 1 89 ? -5.124 -9.870 10.917 1.00 73.31 89 ALA A N 1
ATOM 687 C CA . ALA A 1 89 ? -6.242 -9.073 11.413 1.00 73.31 89 ALA A CA 1
ATOM 688 C C . ALA A 1 89 ? -5.803 -7.645 11.768 1.00 73.31 89 ALA A C 1
ATOM 690 O O . ALA A 1 89 ? -6.430 -6.676 11.334 1.00 73.31 89 ALA A O 1
ATOM 691 N N . ASP A 1 90 ? -4.684 -7.508 12.479 1.00 74.81 90 ASP A N 1
ATOM 692 C CA . ASP A 1 90 ? -4.117 -6.203 12.829 1.00 74.81 90 ASP A CA 1
ATOM 693 C C . ASP A 1 90 ? -3.668 -5.431 11.585 1.00 74.81 90 ASP A C 1
ATOM 695 O O . ASP A 1 90 ? -3.891 -4.224 11.466 1.00 74.81 90 ASP A O 1
ATOM 699 N N . ALA A 1 91 ? -3.081 -6.125 10.609 1.00 72.06 91 ALA A N 1
ATOM 700 C CA . ALA A 1 91 ? -2.665 -5.499 9.363 1.00 72.06 91 ALA A CA 1
ATOM 701 C C . ALA A 1 91 ? -3.855 -5.050 8.494 1.00 72.06 91 ALA A C 1
ATOM 703 O O . ALA A 1 91 ? -3.802 -3.972 7.899 1.00 72.06 91 ALA A O 1
ATOM 704 N N . ALA A 1 92 ? -4.944 -5.825 8.457 1.00 73.88 92 ALA A N 1
ATOM 705 C CA . ALA A 1 92 ? -6.180 -5.423 7.786 1.00 73.88 92 ALA A CA 1
ATOM 706 C C . ALA A 1 92 ? -6.817 -4.192 8.453 1.00 73.88 92 ALA A C 1
ATOM 708 O O . ALA A 1 92 ? -7.258 -3.275 7.762 1.00 73.88 92 ALA A O 1
ATOM 709 N N . LYS A 1 93 ? -6.804 -4.131 9.790 1.00 78.06 93 LYS A N 1
ATOM 710 C CA . LYS A 1 93 ? -7.311 -2.979 10.543 1.00 78.06 93 LYS A CA 1
ATOM 711 C C . LYS A 1 93 ? -6.492 -1.713 10.279 1.00 78.06 93 LYS A C 1
ATOM 713 O O . LYS A 1 93 ? -7.058 -0.684 9.932 1.00 78.06 93 LYS A O 1
ATOM 718 N N . ASN A 1 94 ? -5.163 -1.813 10.338 1.00 78.62 94 ASN A N 1
ATOM 719 C CA . ASN A 1 94 ? -4.267 -0.695 10.023 1.00 78.62 94 ASN A CA 1
ATOM 720 C C . ASN A 1 94 ? -4.460 -0.173 8.588 1.00 78.62 94 ASN A C 1
ATOM 722 O O . ASN A 1 94 ? -4.289 1.019 8.328 1.00 78.62 94 ASN A O 1
ATOM 726 N N . GLN A 1 95 ? -4.804 -1.058 7.651 1.00 76.31 95 GLN A N 1
ATOM 727 C CA . GLN A 1 95 ? -5.095 -0.687 6.271 1.00 76.31 95 GLN A CA 1
ATOM 728 C C . GLN A 1 95 ? -6.422 0.067 6.145 1.00 76.31 95 GLN A C 1
ATOM 730 O O . GLN A 1 95 ? -6.467 1.083 5.452 1.00 76.31 95 GLN A O 1
ATOM 735 N N . GLU A 1 96 ? -7.485 -0.405 6.795 1.00 81.62 96 GLU A N 1
ATOM 736 C CA . GLU A 1 96 ? -8.761 0.317 6.813 1.00 81.62 96 GLU A CA 1
ATOM 737 C C . GLU A 1 96 ? -8.603 1.697 7.465 1.00 81.62 96 GLU A C 1
ATOM 739 O O . GLU A 1 96 ? -8.998 2.691 6.859 1.00 81.62 96 GLU A O 1
ATOM 744 N N . ASP A 1 97 ? -7.880 1.793 8.585 1.00 83.12 97 ASP A N 1
ATOM 745 C CA . ASP A 1 97 ? -7.578 3.075 9.237 1.00 83.12 97 ASP A CA 1
ATOM 746 C C . ASP A 1 97 ? -6.788 4.032 8.315 1.00 83.12 97 ASP A C 1
ATOM 748 O O . ASP A 1 97 ? -6.966 5.255 8.343 1.00 83.12 97 ASP A O 1
ATOM 752 N N . ALA A 1 98 ? -5.883 3.500 7.486 1.00 81.00 98 ALA A N 1
ATOM 753 C CA . ALA A 1 98 ? -5.136 4.290 6.508 1.00 81.00 98 ALA A CA 1
ATOM 754 C C . ALA A 1 98 ? -6.020 4.764 5.343 1.00 81.00 98 ALA A C 1
ATOM 756 O O . ALA A 1 98 ? -5.879 5.907 4.896 1.00 81.00 98 ALA A O 1
ATOM 757 N N . LEU A 1 99 ? -6.940 3.915 4.873 1.00 82.69 99 LEU A N 1
ATOM 758 C CA . LEU A 1 99 ? -7.932 4.279 3.862 1.00 82.69 99 LEU A CA 1
ATOM 759 C C . LEU A 1 99 ? -8.882 5.357 4.392 1.00 82.69 99 LEU A C 1
ATOM 761 O O . LEU A 1 99 ? -9.118 6.335 3.689 1.00 82.69 99 LEU A O 1
ATOM 765 N N . ASP A 1 100 ? -9.344 5.250 5.638 1.00 84.62 100 ASP A N 1
ATOM 766 C CA . ASP A 1 100 ? -10.192 6.261 6.283 1.00 84.62 100 ASP A CA 1
ATOM 767 C C . ASP A 1 100 ? -9.509 7.632 6.351 1.00 84.62 100 ASP A C 1
ATOM 769 O O . ASP A 1 100 ? -10.097 8.655 5.993 1.00 84.62 100 ASP A O 1
ATOM 773 N N . LYS A 1 101 ? -8.221 7.670 6.715 1.00 84.94 101 LYS A N 1
ATOM 774 C CA . LYS A 1 101 ? -7.433 8.916 6.687 1.00 84.94 101 LYS A CA 1
ATOM 775 C C . LYS A 1 101 ? -7.308 9.497 5.281 1.00 84.94 101 LYS A C 1
ATOM 777 O O . LYS A 1 101 ? -7.305 10.716 5.119 1.00 84.94 101 LYS A O 1
ATOM 782 N N . ALA A 1 102 ? -7.164 8.648 4.267 1.00 81.19 102 ALA A N 1
ATOM 783 C CA . ALA A 1 102 ? -7.062 9.091 2.883 1.00 81.19 102 ALA A CA 1
ATOM 784 C C . ALA A 1 102 ? -8.405 9.632 2.360 1.00 81.19 102 ALA A C 1
ATOM 786 O O . ALA A 1 102 ? -8.420 10.680 1.719 1.00 81.19 102 ALA A O 1
ATOM 787 N N . VAL A 1 103 ? -9.527 8.992 2.707 1.00 84.31 103 VAL A N 1
ATOM 788 C CA . VAL A 1 103 ? -10.884 9.492 2.422 1.00 84.31 103 VAL A CA 1
ATOM 789 C C . VAL A 1 103 ? -11.104 10.858 3.066 1.00 84.31 103 VAL A C 1
ATOM 791 O O . VAL A 1 103 ? -11.581 11.773 2.398 1.00 84.31 103 VAL A O 1
ATOM 794 N N . ALA A 1 104 ? -10.699 11.034 4.328 1.00 83.38 104 ALA A N 1
ATOM 795 C CA . ALA A 1 104 ? -10.816 12.315 5.021 1.00 83.38 104 ALA A CA 1
ATOM 796 C C . ALA A 1 104 ? -10.058 13.441 4.294 1.00 83.38 104 ALA A C 1
ATOM 798 O O . ALA A 1 104 ? -10.602 14.529 4.118 1.00 83.38 104 ALA A O 1
ATOM 799 N N . LYS A 1 105 ? -8.847 13.163 3.788 1.00 80.56 105 LYS A N 1
ATOM 800 C CA . LYS A 1 105 ? -8.099 14.121 2.954 1.00 80.56 105 LYS A CA 1
ATOM 801 C C . LYS A 1 105 ? -8.834 14.458 1.660 1.00 80.56 105 LYS A C 1
ATOM 803 O O . LYS A 1 105 ? -8.886 15.623 1.287 1.00 80.56 105 LYS A O 1
ATOM 808 N N . VAL A 1 106 ? -9.423 13.463 0.992 1.00 81.00 106 VAL A N 1
ATOM 809 C CA . VAL A 1 106 ? -10.230 13.690 -0.220 1.00 81.00 106 VAL A CA 1
ATOM 810 C C . VAL A 1 106 ? -11.436 14.577 0.078 1.00 81.00 106 VAL A C 1
ATOM 812 O O . VAL A 1 106 ? -11.692 15.536 -0.647 1.00 81.00 106 VAL A O 1
ATOM 815 N N . ARG A 1 107 ? -12.139 14.318 1.184 1.00 81.44 107 ARG A N 1
ATOM 816 C CA . ARG A 1 107 ? -13.263 15.141 1.650 1.00 81.44 107 ARG A CA 1
ATOM 817 C C . ARG A 1 107 ? -12.853 16.575 1.981 1.00 81.44 107 ARG A C 1
ATOM 819 O O . ARG A 1 107 ? -13.638 17.484 1.739 1.00 81.44 107 ARG A O 1
ATOM 826 N N . GLU A 1 108 ? -11.648 16.788 2.502 1.00 81.00 108 GLU A N 1
ATOM 827 C CA . GLU A 1 108 ? -11.150 18.114 2.879 1.00 81.00 108 GLU A CA 1
ATOM 828 C C . GLU A 1 108 ? -11.054 19.058 1.672 1.00 81.00 108 GLU A C 1
ATOM 830 O O . GLU A 1 108 ? -11.652 20.136 1.688 1.00 81.00 108 GLU A O 1
ATOM 835 N N . PHE A 1 109 ? -10.381 18.649 0.591 1.00 76.88 109 PHE A N 1
ATOM 836 C CA . PHE A 1 109 ? -10.281 19.495 -0.607 1.00 76.88 109 PHE A CA 1
ATOM 837 C C . PHE A 1 109 ? -11.537 19.469 -1.483 1.00 76.88 109 PHE A C 1
ATOM 839 O O . PHE A 1 109 ? -11.799 20.425 -2.212 1.00 76.88 109 PHE A O 1
ATOM 846 N N . ALA A 1 110 ? -12.339 18.406 -1.399 1.00 73.06 110 ALA A N 1
ATOM 847 C CA . ALA A 1 110 ? -13.613 18.309 -2.103 1.00 73.06 110 ALA A CA 1
ATOM 848 C C . ALA A 1 110 ? -14.785 18.963 -1.343 1.00 73.06 110 ALA A C 1
ATOM 850 O O . ALA A 1 110 ? -15.908 18.959 -1.838 1.00 73.06 110 ALA A O 1
ATOM 851 N N . SER A 1 111 ? -14.543 19.550 -0.165 1.00 72.50 111 SER A N 1
ATOM 852 C CA . SER A 1 111 ? -15.573 20.165 0.692 1.00 72.50 111 SER A CA 1
ATOM 853 C C . SER A 1 111 ? -16.344 21.314 0.029 1.00 72.50 111 SER A C 1
ATOM 855 O O . SER A 1 111 ? -17.467 21.610 0.429 1.00 72.50 111 SER A O 1
ATOM 857 N N . GLY A 1 112 ? -15.759 21.949 -0.991 1.00 66.12 112 GLY A N 1
ATOM 858 C CA . GLY A 1 112 ? -16.399 22.996 -1.791 1.00 66.12 112 GLY A CA 1
ATOM 859 C C . GLY A 1 112 ? -17.078 22.500 -3.071 1.00 66.12 112 GLY A C 1
ATOM 860 O O . GLY A 1 112 ? -17.529 23.326 -3.864 1.00 66.12 112 GLY A O 1
ATOM 861 N N . TRP A 1 113 ? -17.087 21.191 -3.332 1.00 73.00 113 TRP A N 1
ATOM 862 C CA . TRP A 1 113 ? -17.701 20.606 -4.524 1.00 73.00 113 TRP A CA 1
ATOM 863 C C . TRP A 1 113 ? -19.082 20.060 -4.177 1.00 73.00 113 TRP A C 1
ATOM 865 O O . TRP A 1 113 ? -19.284 19.503 -3.099 1.00 73.00 113 TRP A O 1
ATOM 875 N N . ASP A 1 114 ? -20.025 20.191 -5.109 1.00 67.25 114 ASP A N 1
ATOM 876 C CA . ASP A 1 114 ? -21.304 19.492 -5.012 1.00 67.25 114 ASP A CA 1
ATOM 877 C C . ASP A 1 114 ? -21.059 18.019 -5.354 1.00 67.25 114 ASP A C 1
ATOM 879 O O . ASP A 1 114 ? -21.054 17.598 -6.515 1.00 67.25 114 ASP A O 1
ATOM 883 N N . LEU A 1 115 ? -20.681 17.264 -4.326 1.00 66.06 115 LEU A N 1
ATOM 884 C CA . LEU A 1 115 ? -20.443 15.837 -4.424 1.00 66.06 115 LEU A CA 1
ATOM 885 C C . LEU A 1 115 ? -21.810 15.160 -4.513 1.00 66.06 115 LEU A C 1
ATOM 887 O O . LEU A 1 115 ? -22.444 14.910 -3.492 1.00 66.06 115 LEU A O 1
ATOM 891 N N . GLU A 1 116 ? -22.248 14.895 -5.748 1.00 64.94 116 GLU A N 1
ATOM 892 C CA . GLU A 1 116 ? -23.423 14.069 -6.051 1.00 64.94 116 GLU A CA 1
ATOM 893 C C . GLU A 1 116 ? -23.430 12.798 -5.169 1.00 64.94 116 GLU A C 1
ATOM 895 O O . GLU A 1 116 ? -22.365 12.298 -4.790 1.00 64.94 116 GLU A O 1
ATOM 900 N N . ASP A 1 117 ? -24.608 12.212 -4.912 1.00 62.41 117 ASP A N 1
ATOM 901 C CA . ASP A 1 117 ? -24.798 10.994 -4.090 1.00 62.41 117 ASP A CA 1
ATOM 902 C C . ASP A 1 117 ? -23.909 9.797 -4.510 1.00 62.41 117 ASP A C 1
ATOM 904 O O . ASP A 1 117 ? -23.766 8.804 -3.796 1.00 62.41 117 ASP A O 1
ATOM 908 N N . GLU A 1 118 ? -23.271 9.874 -5.680 1.00 64.38 118 GLU A N 1
ATOM 909 C CA . GLU A 1 118 ? -22.286 8.919 -6.164 1.00 64.38 118 GLU A CA 1
ATOM 910 C C . GLU A 1 118 ? -20.892 9.031 -5.513 1.00 64.38 118 GLU A C 1
ATOM 912 O O . GLU A 1 118 ? -20.098 8.115 -5.705 1.00 64.38 118 GLU A O 1
ATOM 917 N N . PHE A 1 119 ? -20.581 10.073 -4.733 1.00 72.94 119 PHE A N 1
ATOM 918 C CA . PHE A 1 119 ? -19.287 10.271 -4.052 1.00 72.94 119 PHE A CA 1
ATOM 919 C C . PHE A 1 119 ? -19.364 9.909 -2.554 1.00 72.94 119 PHE A C 1
ATOM 921 O O . PHE A 1 119 ? -19.140 10.726 -1.656 1.00 72.94 119 PHE A O 1
ATOM 928 N N . THR A 1 120 ? -19.711 8.652 -2.267 1.00 81.62 120 THR A N 1
ATOM 929 C CA . THR A 1 120 ? -19.721 8.098 -0.902 1.00 81.62 120 THR A CA 1
ATOM 930 C C . THR A 1 120 ? -18.316 7.721 -0.432 1.00 81.62 120 THR A C 1
ATOM 932 O O . THR A 1 120 ? -17.421 7.461 -1.238 1.00 81.62 120 THR A O 1
ATOM 935 N N . ASP A 1 121 ? -18.116 7.651 0.886 1.00 82.56 121 ASP A N 1
ATOM 936 C CA . ASP A 1 121 ? -16.819 7.282 1.473 1.00 82.56 121 ASP A CA 1
ATOM 937 C C . ASP A 1 121 ? -16.358 5.894 1.005 1.00 82.56 121 ASP A C 1
ATOM 939 O O . ASP A 1 121 ? -15.184 5.698 0.699 1.00 82.56 121 ASP A O 1
ATOM 943 N N . GLU A 1 122 ? -17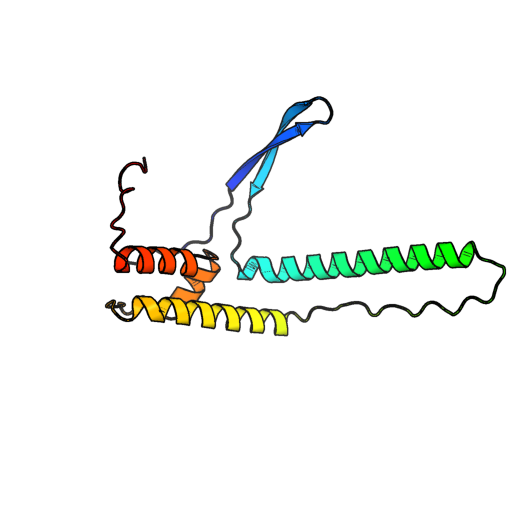.290 4.950 0.850 1.00 82.06 122 GLU A N 1
ATOM 944 C CA . GLU A 1 122 ? -17.019 3.601 0.340 1.00 82.06 122 GLU A CA 1
ATOM 945 C C . GLU A 1 122 ? -16.461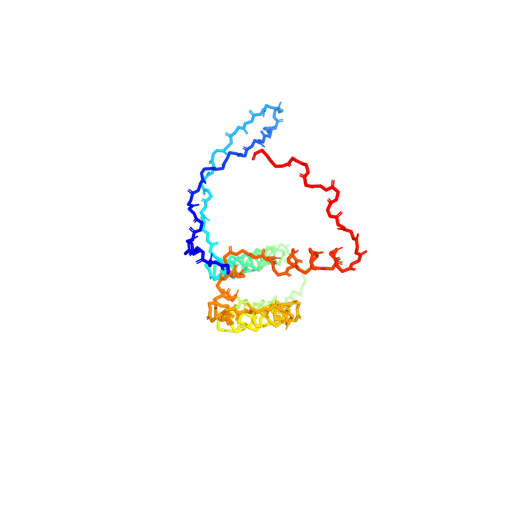 3.618 -1.088 1.00 82.06 122 GLU A C 1
ATOM 947 O O . GLU A 1 122 ? -15.464 2.955 -1.370 1.00 82.06 122 GLU A O 1
ATOM 952 N N . LYS A 1 123 ? -17.034 4.435 -1.976 1.00 79.50 123 LYS A N 1
ATOM 953 C CA . LYS A 1 123 ? -16.552 4.568 -3.357 1.00 79.50 123 LYS A CA 1
ATOM 954 C C . LYS A 1 123 ? -15.201 5.272 -3.429 1.00 79.50 123 LYS A C 1
ATOM 956 O O . LYS A 1 123 ? -14.370 4.923 -4.266 1.00 79.50 123 LYS A O 1
ATOM 961 N N . ILE A 1 124 ? -14.943 6.221 -2.527 1.00 81.94 124 ILE A N 1
ATOM 962 C CA . ILE A 1 124 ? -13.624 6.850 -2.402 1.00 81.94 124 ILE A CA 1
ATOM 963 C C . ILE A 1 124 ? -12.591 5.819 -1.917 1.00 81.94 124 ILE A C 1
ATOM 965 O O . ILE A 1 124 ? -11.493 5.751 -2.472 1.00 81.94 124 ILE A O 1
ATOM 969 N N . LYS A 1 125 ? -12.936 4.956 -0.948 1.00 83.56 125 LYS A N 1
ATOM 970 C CA . LYS A 1 125 ? -12.064 3.841 -0.533 1.00 83.56 125 LYS A CA 1
ATOM 971 C C . LYS A 1 125 ? -11.772 2.888 -1.686 1.00 83.56 125 LYS A C 1
ATOM 973 O O . LYS A 1 125 ? -10.622 2.493 -1.863 1.00 83.56 125 LYS A O 1
ATOM 978 N N . GLU A 1 126 ? -12.785 2.520 -2.465 1.00 80.88 126 GLU A N 1
ATOM 979 C CA . GLU A 1 126 ? -12.620 1.661 -3.641 1.00 80.88 126 GLU A CA 1
ATOM 980 C C . GLU A 1 126 ? -11.697 2.297 -4.683 1.00 80.88 126 GLU A C 1
ATOM 982 O O . GLU A 1 126 ? -10.787 1.633 -5.185 1.00 80.88 126 GLU A O 1
ATOM 987 N N . LEU A 1 127 ? -11.875 3.593 -4.951 1.00 79.25 127 LEU A N 1
ATOM 988 C CA . LEU A 1 127 ? -11.021 4.357 -5.854 1.00 79.25 127 LEU A CA 1
ATOM 989 C C . LEU A 1 127 ? -9.558 4.345 -5.388 1.00 79.25 127 LEU A C 1
ATOM 991 O O . LEU A 1 127 ? -8.671 4.016 -6.171 1.00 79.25 127 LEU A O 1
ATOM 995 N N . ILE A 1 128 ? -9.304 4.636 -4.110 1.00 82.31 128 ILE A N 1
ATOM 996 C CA . ILE A 1 128 ? -7.950 4.647 -3.529 1.00 82.31 128 ILE A CA 1
ATOM 997 C C . ILE A 1 128 ? -7.343 3.235 -3.512 1.00 82.31 128 ILE A C 1
ATOM 999 O O . ILE A 1 128 ? -6.148 3.059 -3.750 1.00 82.31 128 ILE A O 1
ATOM 1003 N N . ALA A 1 129 ? -8.155 2.206 -3.261 1.00 81.12 129 ALA A N 1
ATOM 1004 C CA . ALA A 1 129 ? -7.704 0.818 -3.280 1.00 81.12 129 ALA A CA 1
ATOM 1005 C C . ALA A 1 129 ? -7.339 0.329 -4.693 1.00 81.12 129 ALA A C 1
ATOM 1007 O O . ALA A 1 129 ? -6.485 -0.555 -4.829 1.00 81.12 129 ALA A O 1
ATOM 1008 N N . MET A 1 130 ? -7.975 0.876 -5.734 1.00 77.81 130 MET A N 1
ATOM 1009 C CA . MET A 1 130 ? -7.657 0.595 -7.138 1.00 77.81 130 MET A CA 1
ATOM 1010 C C . MET A 1 130 ? -6.493 1.435 -7.666 1.00 77.81 130 MET A C 1
ATOM 1012 O O . MET A 1 130 ? -5.676 0.912 -8.421 1.00 77.81 130 MET A O 1
ATOM 1016 N N . PHE A 1 131 ? -6.387 2.693 -7.234 1.00 76.19 131 PHE A N 1
ATOM 1017 C CA . PHE A 1 131 ? -5.351 3.639 -7.647 1.00 76.19 131 PHE A CA 1
ATOM 1018 C C . PHE A 1 131 ? -4.625 4.215 -6.422 1.00 76.19 131 PHE A C 1
ATOM 1020 O O . PHE A 1 131 ? -4.952 5.308 -5.947 1.00 76.19 131 PHE A O 1
ATOM 1027 N N . PRO A 1 132 ? -3.632 3.488 -5.879 1.00 74.88 132 PRO A N 1
ATOM 1028 C CA . PRO A 1 132 ? -2.887 3.944 -4.715 1.00 74.88 132 PRO A CA 1
ATOM 1029 C C . PRO A 1 132 ? -2.161 5.259 -5.011 1.00 74.88 132 PRO A C 1
ATOM 1031 O O . PRO A 1 132 ? -1.362 5.323 -5.940 1.00 74.88 132 PRO A O 1
ATOM 1034 N N . GLY A 1 133 ? -2.412 6.291 -4.204 1.00 75.19 133 GLY A N 1
ATOM 1035 C CA . GLY A 1 133 ? -1.757 7.597 -4.355 1.00 75.19 133 GLY A CA 1
ATOM 1036 C C . GLY A 1 133 ? -2.619 8.667 -5.021 1.00 75.19 133 GLY A C 1
ATOM 1037 O O . GLY A 1 133 ? -2.267 9.838 -4.927 1.00 75.19 133 GLY A O 1
ATOM 1038 N N . ILE A 1 134 ? -3.786 8.309 -5.571 1.00 77.75 134 ILE A N 1
ATOM 1039 C CA . ILE A 1 134 ? -4.692 9.247 -6.257 1.00 77.75 134 ILE A CA 1
ATOM 1040 C C . ILE A 1 134 ? -5.119 10.439 -5.385 1.00 77.75 134 ILE A C 1
ATOM 1042 O O . ILE A 1 134 ? -5.327 11.544 -5.879 1.00 77.75 134 ILE A O 1
ATOM 1046 N N . GLN A 1 135 ? -5.200 10.244 -4.066 1.00 80.19 135 GLN A N 1
ATOM 1047 C CA . GLN A 1 135 ? -5.473 11.312 -3.105 1.00 80.19 135 GLN A CA 1
ATOM 1048 C C . GLN A 1 135 ? -4.357 12.372 -3.034 1.00 80.19 135 GLN A C 1
ATOM 1050 O O . GLN A 1 135 ? -4.635 13.522 -2.708 1.00 80.19 135 GLN A O 1
ATOM 1055 N N . GLY A 1 136 ? -3.104 11.983 -3.297 1.00 79.50 136 GLY A N 1
ATOM 1056 C CA . GLY A 1 136 ? -1.951 12.882 -3.333 1.00 79.50 136 GLY A CA 1
ATOM 1057 C C . GLY A 1 136 ? -1.962 13.728 -4.598 1.00 79.50 136 GLY A C 1
ATOM 1058 O O . GLY A 1 136 ? -1.954 14.951 -4.503 1.00 79.50 136 GLY A O 1
ATOM 1059 N N . ASP A 1 137 ? -2.110 13.081 -5.754 1.00 75.69 137 ASP A N 1
ATOM 1060 C CA . ASP A 1 137 ? -2.196 13.756 -7.055 1.00 75.69 137 ASP A CA 1
ATOM 1061 C C . ASP A 1 137 ? -3.377 14.742 -7.099 1.00 75.69 137 ASP A C 1
ATOM 1063 O O . ASP A 1 137 ? -3.239 15.881 -7.548 1.00 75.69 137 ASP A O 1
ATOM 1067 N N . GLY A 1 138 ? -4.535 14.340 -6.555 1.00 76.44 138 GLY A N 1
ATOM 1068 C CA . GLY A 1 138 ? -5.708 15.209 -6.447 1.00 76.44 138 GLY A CA 1
ATOM 1069 C C . GLY A 1 138 ? -5.475 16.436 -5.558 1.00 76.44 138 GLY A C 1
ATOM 1070 O O . GLY A 1 138 ? -5.911 17.538 -5.898 1.00 76.44 138 GLY A O 1
ATOM 1071 N N . TRP A 1 139 ? -4.748 16.274 -4.447 1.00 79.44 139 TRP A N 1
ATOM 1072 C CA . TRP A 1 139 ? -4.369 17.393 -3.581 1.00 79.44 139 TRP A CA 1
ATOM 1073 C C . TRP A 1 139 ? -3.373 18.337 -4.261 1.00 79.44 139 TRP A C 1
ATOM 1075 O O . TRP A 1 139 ? -3.531 19.554 -4.180 1.00 79.44 139 TRP A O 1
ATOM 1085 N N . GLU A 1 140 ? -2.364 17.799 -4.948 1.00 81.81 140 GLU A N 1
ATOM 1086 C CA . GLU A 1 140 ? -1.382 18.603 -5.682 1.00 81.81 140 GLU A CA 1
ATOM 1087 C C . GLU A 1 140 ? -2.043 19.436 -6.784 1.00 81.81 140 GLU A C 1
ATOM 1089 O O . GLU A 1 140 ? -1.742 20.624 -6.928 1.00 81.81 140 GLU A O 1
ATOM 1094 N N . GLU A 1 141 ? -2.991 18.857 -7.527 1.00 76.31 141 GLU A N 1
ATOM 1095 C CA . GLU A 1 141 ? -3.732 19.595 -8.549 1.00 76.31 141 GLU A CA 1
ATOM 1096 C C . GLU A 1 141 ? -4.618 20.692 -7.932 1.00 76.31 141 GLU A C 1
ATOM 1098 O O . GLU A 1 141 ? -4.673 21.817 -8.445 1.00 76.31 141 GLU A O 1
ATOM 1103 N N . TYR A 1 142 ? -5.283 20.397 -6.812 1.00 74.50 142 TYR A N 1
ATOM 1104 C CA . TYR A 1 142 ? -6.072 21.373 -6.061 1.00 74.50 142 TYR A CA 1
ATOM 1105 C C . TYR A 1 142 ? -5.212 22.547 -5.564 1.00 74.50 142 TYR A C 1
ATOM 1107 O O . TYR A 1 142 ? -5.535 23.711 -5.826 1.00 74.50 142 TYR A O 1
ATOM 1115 N N . ASP A 1 143 ? -4.080 22.256 -4.923 1.00 80.06 143 ASP A N 1
ATOM 1116 C CA . ASP A 1 143 ? -3.139 23.253 -4.409 1.00 80.06 143 ASP A CA 1
ATOM 1117 C C . ASP A 1 143 ? -2.522 24.093 -5.544 1.00 80.06 143 ASP A C 1
ATOM 1119 O O . ASP A 1 143 ? -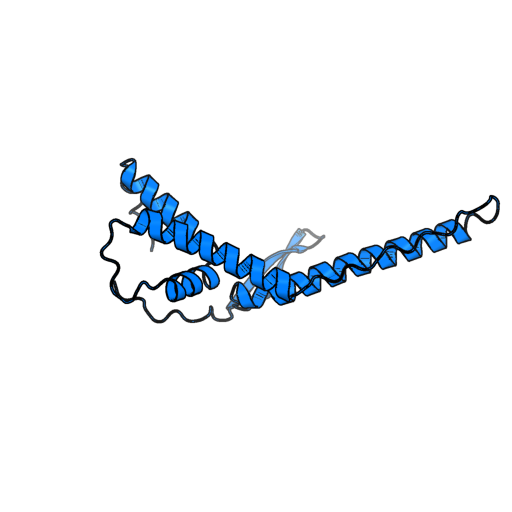2.449 25.323 -5.450 1.00 80.06 143 ASP A O 1
ATOM 1123 N N . ALA A 1 144 ? -2.171 23.469 -6.674 1.00 75.25 144 ALA A N 1
ATOM 1124 C CA . ALA A 1 144 ? -1.697 24.175 -7.864 1.00 75.25 144 ALA A CA 1
ATOM 1125 C C . ALA A 1 144 ? -2.748 25.153 -8.419 1.00 75.25 144 ALA A C 1
ATOM 1127 O O . ALA A 1 144 ? -2.409 26.284 -8.793 1.00 75.25 144 ALA A O 1
ATOM 1128 N N . ARG A 1 145 ? -4.030 24.758 -8.440 1.00 72.62 145 ARG A N 1
ATOM 1129 C CA . ARG A 1 145 ? -5.134 25.624 -8.888 1.00 72.62 145 ARG A CA 1
ATOM 1130 C C . ARG A 1 145 ? -5.378 26.793 -7.935 1.00 72.62 145 ARG A C 1
ATOM 1132 O O . ARG A 1 145 ? -5.567 27.911 -8.418 1.00 72.62 145 ARG A O 1
ATOM 1139 N N . ILE A 1 146 ? -5.321 26.574 -6.618 1.00 75.56 146 ILE A N 1
ATOM 1140 C CA . ILE A 1 146 ? -5.450 27.646 -5.613 1.00 75.56 146 ILE A CA 1
ATOM 1141 C C . ILE A 1 146 ? -4.301 28.645 -5.711 1.00 75.56 146 ILE A C 1
ATOM 1143 O O . ILE A 1 146 ? -4.527 29.854 -5.686 1.00 75.56 146 ILE A O 1
ATOM 1147 N N . LYS A 1 147 ? -3.069 28.160 -5.885 1.00 78.94 147 LYS A N 1
ATOM 1148 C CA . LYS A 1 147 ? -1.871 29.004 -6.010 1.00 78.94 147 LYS A CA 1
ATOM 1149 C C . LYS A 1 147 ? -1.787 29.763 -7.339 1.00 78.94 147 LYS A C 1
ATOM 1151 O O . LYS A 1 147 ? -0.807 30.459 -7.586 1.00 78.94 147 LYS A O 1
ATOM 1156 N N . GLY A 1 148 ? -2.796 29.646 -8.205 1.00 62.59 148 GLY A N 1
ATOM 1157 C CA . GLY A 1 148 ? -2.853 30.364 -9.476 1.00 62.59 148 GLY A CA 1
ATOM 1158 C C . GLY A 1 148 ? -1.926 29.800 -10.554 1.00 62.59 148 GLY A C 1
ATOM 1159 O O . GLY A 1 148 ? -1.805 30.406 -11.621 1.00 62.59 148 GLY A O 1
ATOM 1160 N N . ASN A 1 149 ? -1.333 28.620 -10.339 1.00 61.84 149 ASN A N 1
ATOM 1161 C CA . ASN A 1 149 ? -0.617 27.868 -11.368 1.00 61.84 149 ASN A CA 1
ATOM 1162 C C . ASN A 1 149 ? -1.637 27.212 -12.311 1.00 61.84 149 ASN A C 1
ATOM 1164 O O . ASN A 1 149 ? -1.774 25.993 -12.380 1.00 61.84 149 ASN A O 1
ATOM 1168 N N . ARG A 1 150 ? -2.393 28.034 -13.052 1.00 53.78 150 ARG A N 1
ATOM 1169 C CA . ARG A 1 150 ? -3.229 27.557 -14.157 1.00 53.78 150 ARG A CA 1
ATOM 1170 C C . ARG A 1 150 ? -2.311 26.860 -15.153 1.00 53.78 150 ARG A C 1
ATOM 1172 O O . ARG A 1 150 ? -1.423 27.498 -15.712 1.00 53.78 150 ARG A O 1
ATOM 1179 N N . ALA A 1 151 ? -2.521 25.557 -15.316 1.00 48.47 151 ALA A N 1
ATOM 1180 C CA . ALA A 1 151 ? -1.769 24.650 -16.170 1.00 48.47 151 ALA A CA 1
ATOM 1181 C C . ALA A 1 151 ? -1.150 25.340 -17.401 1.00 48.47 151 ALA A C 1
ATOM 1183 O O . ALA A 1 151 ? -1.812 25.555 -18.415 1.00 48.47 151 ALA A O 1
ATOM 1184 N N . LYS A 1 152 ? 0.160 25.615 -17.350 1.00 46.38 152 LYS A N 1
ATOM 1185 C CA . LYS A 1 152 ? 0.954 25.876 -18.561 1.00 46.38 152 LYS A CA 1
ATOM 1186 C C . LYS A 1 152 ? 1.123 24.616 -19.431 1.00 46.38 152 LYS A C 1
ATOM 1188 O O . LYS A 1 152 ? 1.678 24.719 -20.517 1.00 46.38 152 LYS A O 1
ATOM 1193 N N . ASN A 1 153 ? 0.580 23.468 -19.012 1.00 43.25 153 ASN A N 1
ATOM 1194 C CA . ASN A 1 153 ? 0.781 22.166 -19.655 1.00 43.25 153 ASN A CA 1
ATOM 1195 C C . ASN A 1 153 ? -0.511 21.530 -20.204 1.00 43.25 153 ASN A C 1
ATOM 1197 O O . ASN A 1 153 ? -0.613 20.315 -20.278 1.00 43.25 153 ASN A O 1
ATOM 1201 N N . LEU A 1 154 ? -1.489 22.328 -20.652 1.00 40.44 154 LEU A N 1
ATOM 1202 C CA . LEU A 1 154 ? -2.607 21.825 -21.477 1.00 40.44 154 LEU A CA 1
ATOM 1203 C C . LEU A 1 154 ? -2.227 21.669 -22.964 1.00 40.44 154 LEU A C 1
ATOM 1205 O O . LEU A 1 154 ? -3.088 21.556 -23.833 1.00 40.44 154 LEU A O 1
ATOM 1209 N N . LYS A 1 155 ? -0.926 21.665 -23.273 1.00 42.81 155 LYS A N 1
ATOM 1210 C CA . LYS A 1 155 ? -0.408 21.184 -24.550 1.00 42.81 155 LYS A CA 1
ATOM 1211 C C . LYS A 1 155 ? 0.266 19.842 -24.309 1.00 42.81 155 LYS A C 1
ATOM 1213 O O . LYS A 1 155 ? 1.174 19.753 -23.493 1.00 42.81 155 LYS A O 1
ATOM 1218 N N . THR A 1 156 ? -0.155 18.865 -25.104 1.00 43.78 156 THR A N 1
ATOM 1219 C CA . THR A 1 156 ? 0.429 17.530 -25.293 1.00 43.78 156 THR A CA 1
ATOM 1220 C C . THR A 1 156 ? 0.034 16.464 -24.271 1.00 43.78 156 THR A C 1
ATOM 1222 O O . THR A 1 156 ? 0.838 16.000 -23.476 1.00 43.78 156 THR A O 1
ATOM 1225 N N . LEU A 1 157 ? -1.204 15.990 -24.391 1.00 31.42 157 LEU A N 1
ATOM 1226 C CA . LEU A 1 157 ? -1.442 14.547 -24.396 1.00 31.42 157 LEU A CA 1
ATOM 1227 C C . LEU A 1 157 ? -1.962 14.190 -25.805 1.00 31.42 157 LEU A C 1
ATOM 1229 O O . LEU A 1 157 ? -2.784 14.958 -26.317 1.00 31.42 157 LEU A O 1
ATOM 1233 N N . PRO A 1 158 ? -1.407 13.156 -26.468 1.00 40.34 158 PRO A N 1
ATOM 1234 C CA . PRO A 1 158 ? -1.853 12.699 -27.786 1.00 40.34 158 PRO A CA 1
ATOM 1235 C C . PRO A 1 158 ? -3.274 12.127 -27.766 1.00 40.34 158 PRO A C 1
ATOM 1237 O O . PRO A 1 158 ? -3.695 11.615 -26.704 1.00 40.34 158 PRO A O 1
#

pLDDT: mean 72.19, std 12.39, range [31.42, 89.62]

Sequence (158 aa):
MKLTTLTKPANFPLEIKTHNLSGDEVTIPFIAIGRTLRDWMPIALKRIEAEANERLDVSEKTQKAIAAAETDAASEKPKKAKRISLDLADAAKNQEDALDKAVAKVREFASGWDLEDEFTDEKIKELIAMFPGIQGDGWEEYDARIKGNRAKNLKTLP